Protein AF-A0A9P7Z6S6-F1 (afdb_monomer)

Structure (mmCIF, N/CA/C/O backbone):
data_AF-A0A9P7Z6S6-F1
#
_entry.id   AF-A0A9P7Z6S6-F1
#
loop_
_atom_site.group_PDB
_atom_site.id
_atom_site.type_symbol
_atom_site.label_atom_id
_atom_site.label_alt_id
_atom_site.label_comp_id
_atom_site.label_asym_id
_atom_site.label_entity_id
_atom_site.label_seq_id
_atom_site.pdbx_PDB_ins_code
_atom_site.Cartn_x
_atom_site.Cartn_y
_atom_site.Cartn_z
_atom_site.occupancy
_atom_site.B_iso_or_equiv
_atom_site.auth_seq_id
_atom_site.auth_comp_id
_atom_site.auth_asym_id
_atom_site.auth_atom_id
_atom_site.pdbx_PDB_model_num
ATOM 1 N N . MET A 1 1 ? -20.454 24.110 38.639 1.00 47.59 1 MET A N 1
ATOM 2 C CA . MET A 1 1 ? -20.763 22.755 39.144 1.00 47.59 1 MET A CA 1
ATOM 3 C C . MET A 1 1 ? -20.375 21.782 38.041 1.00 47.59 1 MET A C 1
ATOM 5 O O . MET A 1 1 ? -20.979 21.852 36.982 1.00 47.59 1 MET A O 1
ATOM 9 N N . ALA A 1 2 ? -19.330 20.977 38.222 1.00 63.81 2 ALA A N 1
ATOM 10 C CA . ALA A 1 2 ? -18.947 19.941 37.263 1.00 63.81 2 ALA A CA 1
ATOM 11 C C . ALA A 1 2 ? -19.005 18.603 38.002 1.00 63.81 2 ALA A C 1
ATOM 13 O O . ALA A 1 2 ? -18.212 18.366 38.910 1.00 63.81 2 ALA A O 1
ATOM 14 N N . GLY A 1 3 ? -20.017 17.793 37.686 1.00 73.44 3 GLY A N 1
ATOM 15 C CA . GLY A 1 3 ? -20.096 16.412 38.155 1.00 73.44 3 GLY A CA 1
ATOM 16 C C . GLY A 1 3 ? -19.078 15.536 37.417 1.00 73.44 3 GLY A C 1
ATOM 17 O O . GLY A 1 3 ? -18.598 15.936 36.352 1.00 73.44 3 GLY A O 1
ATOM 18 N N . PRO A 1 4 ? -18.723 14.360 37.960 1.00 76.44 4 PRO A N 1
ATOM 19 C CA . PRO A 1 4 ? -17.796 13.456 37.295 1.00 76.44 4 PRO A CA 1
ATOM 20 C C . PRO A 1 4 ? -18.360 13.040 35.932 1.00 76.44 4 PRO A C 1
ATOM 22 O O . PRO A 1 4 ? -19.527 12.665 35.816 1.00 76.44 4 PRO A O 1
ATOM 25 N N . LEU A 1 5 ? -17.525 13.122 34.896 1.00 74.44 5 LEU A N 1
ATOM 26 C CA . LEU A 1 5 ? -17.846 12.578 33.579 1.00 74.44 5 LEU A CA 1
ATOM 27 C C . LEU A 1 5 ? -18.078 11.065 33.701 1.00 74.44 5 LEU A C 1
ATOM 29 O O . LEU A 1 5 ? -17.329 10.371 34.391 1.00 74.44 5 LEU A O 1
ATOM 33 N N . SER A 1 6 ? -19.108 10.551 33.026 1.00 72.81 6 SER A N 1
ATOM 34 C CA . SER A 1 6 ? -19.339 9.108 32.920 1.00 72.81 6 SER A CA 1
ATOM 35 C C . SER A 1 6 ? -18.156 8.420 32.237 1.00 72.81 6 SER A C 1
ATOM 37 O O . SER A 1 6 ? -17.517 9.005 31.360 1.00 72.81 6 SER A O 1
ATOM 39 N N . SER A 1 7 ? -17.887 7.162 32.591 1.00 75.94 7 SER A N 1
ATOM 40 C CA . SER A 1 7 ? -16.860 6.368 31.917 1.00 75.94 7 SER A CA 1
ATOM 41 C C . SER A 1 7 ? -17.157 6.230 30.419 1.00 75.94 7 SER A C 1
ATOM 43 O O . SER A 1 7 ? -18.307 6.102 29.993 1.00 75.94 7 SER A O 1
ATOM 45 N N . VAL A 1 8 ? -16.103 6.271 29.601 1.00 77.06 8 VAL A N 1
ATOM 46 C CA . VAL A 1 8 ? -16.219 6.128 28.145 1.00 77.06 8 VAL A CA 1
ATOM 47 C C . VAL A 1 8 ? 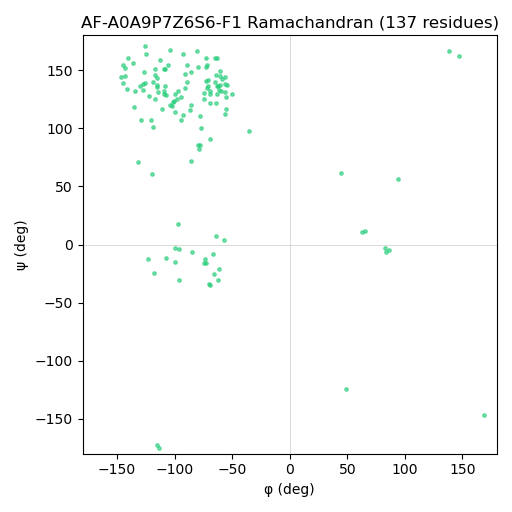-16.625 4.689 27.812 1.00 77.06 8 VAL A C 1
ATOM 49 O O . VAL A 1 8 ? -15.910 3.747 28.150 1.00 77.06 8 VAL A O 1
ATOM 52 N N . SER A 1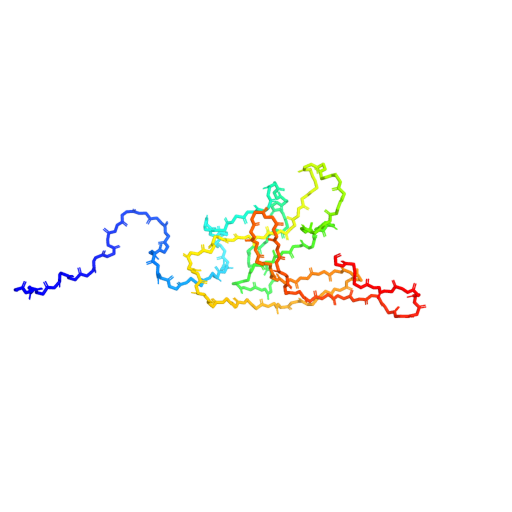 9 ? -17.757 4.514 27.126 1.00 80.12 9 SER A N 1
ATOM 53 C CA . SER A 1 9 ? -18.203 3.220 26.599 1.00 80.12 9 SER A CA 1
ATOM 54 C C . SER A 1 9 ? -17.832 3.092 25.124 1.00 80.12 9 SER A C 1
ATOM 56 O O . SER A 1 9 ? -18.221 3.922 24.306 1.00 80.12 9 SER A O 1
ATOM 58 N N . LYS A 1 10 ? -17.116 2.019 24.776 1.00 79.50 10 LYS A N 1
ATOM 59 C CA . LYS A 1 10 ? -16.822 1.613 23.390 1.00 79.50 10 LYS A CA 1
ATOM 60 C C . LYS A 1 10 ? -17.797 0.536 22.878 1.00 79.50 10 LYS A C 1
ATOM 62 O O . LYS A 1 10 ? -17.512 -0.157 21.910 1.00 79.50 10 LYS A O 1
ATOM 67 N N . ASN A 1 11 ? -18.951 0.355 23.525 1.00 82.31 11 ASN A N 1
ATOM 68 C CA . ASN A 1 11 ? -19.941 -0.646 23.118 1.00 82.31 11 ASN A CA 1
ATOM 69 C C . ASN A 1 11 ? -20.882 -0.090 22.034 1.00 82.31 11 ASN A C 1
ATOM 71 O O . ASN A 1 11 ? -22.041 0.228 22.299 1.00 82.31 11 ASN A O 1
ATOM 75 N N . VAL A 1 12 ? -20.353 0.074 20.821 1.00 81.69 12 VAL A N 1
ATOM 76 C CA . VAL A 1 12 ? -21.091 0.567 19.650 1.00 81.69 12 VAL A CA 1
ATOM 77 C C . VAL A 1 12 ? -21.080 -0.511 18.570 1.00 81.69 12 VAL A C 1
ATOM 79 O O . VAL A 1 12 ? -20.070 -1.177 18.361 1.00 81.69 12 VAL A O 1
ATOM 82 N N . LYS A 1 13 ? -22.209 -0.703 17.879 1.00 82.06 13 LYS A N 1
ATOM 83 C CA . LYS A 1 13 ? -22.294 -1.658 16.766 1.00 82.06 13 LYS A CA 1
ATOM 84 C C . LYS A 1 13 ? -21.468 -1.157 15.576 1.00 82.06 13 LYS A C 1
ATOM 86 O O . LYS A 1 13 ? -21.667 -0.030 15.134 1.00 82.06 13 LYS A O 1
ATOM 91 N N . GLY A 1 14 ? -20.609 -2.012 15.029 1.00 76.19 14 GLY A N 1
ATOM 92 C CA . GLY A 1 14 ? -19.793 -1.725 13.848 1.00 76.19 14 GLY A CA 1
ATOM 93 C C . GLY A 1 14 ? -18.442 -2.435 13.903 1.00 76.19 14 GLY A C 1
ATOM 94 O O . GLY A 1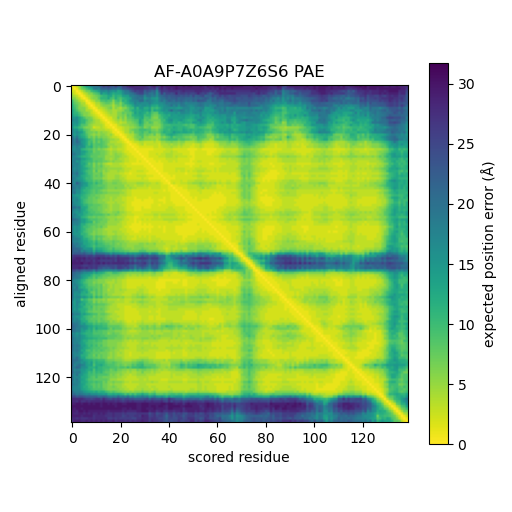 14 ? -18.011 -2.866 14.969 1.00 76.19 14 GLY A O 1
ATOM 95 N N . ASN A 1 15 ? -17.782 -2.546 12.750 1.00 71.50 15 ASN A N 1
ATOM 96 C CA . ASN A 1 15 ? -16.418 -3.059 12.644 1.00 71.50 15 ASN A CA 1
ATOM 97 C C . ASN A 1 15 ? -15.477 -1.900 12.300 1.00 71.50 15 ASN A C 1
ATOM 99 O O . ASN A 1 15 ? -15.759 -1.136 11.378 1.00 71.50 15 ASN A O 1
ATOM 103 N N . GLY A 1 16 ? -14.358 -1.788 13.012 1.00 71.94 16 GLY A N 1
ATOM 104 C CA . GLY A 1 16 ? -13.351 -0.751 12.786 1.00 71.94 16 GLY A CA 1
ATOM 105 C C . GLY A 1 16 ? -12.816 -0.170 14.091 1.00 71.94 16 GLY A C 1
ATOM 106 O O . GLY A 1 16 ? -13.375 -0.398 15.162 1.00 71.94 16 GLY A O 1
ATOM 107 N N . ALA A 1 17 ? -11.710 0.562 13.994 1.00 74.88 17 ALA A N 1
ATOM 108 C CA . ALA A 1 17 ? -11.151 1.292 15.125 1.00 74.88 17 ALA A CA 1
ATOM 109 C C . ALA A 1 17 ? -12.018 2.518 15.466 1.00 74.88 17 ALA A C 1
ATOM 111 O O . ALA A 1 17 ? -12.678 3.083 14.588 1.00 74.88 17 ALA A O 1
ATOM 112 N N . PHE A 1 18 ? -12.007 2.946 16.732 1.00 77.94 18 PHE A N 1
ATOM 113 C CA . PHE A 1 18 ? -12.639 4.210 17.109 1.00 77.94 18 PHE A CA 1
ATOM 114 C C . PHE A 1 18 ? -11.822 5.390 16.582 1.00 77.94 18 PHE A C 1
ATOM 116 O O . PHE A 1 18 ? -10.609 5.292 16.399 1.00 77.94 18 PHE A O 1
ATOM 123 N N . ALA A 1 19 ? -12.482 6.529 16.371 1.00 75.12 19 ALA A N 1
ATOM 124 C CA . ALA A 1 19 ? -11.777 7.771 16.080 1.00 75.12 19 ALA A CA 1
ATOM 125 C C . ALA A 1 19 ? -10.756 8.064 17.197 1.00 75.12 19 ALA A C 1
ATOM 127 O O . ALA A 1 19 ? -11.111 8.059 18.376 1.00 75.12 19 ALA A O 1
ATOM 128 N N . GLY A 1 20 ? -9.497 8.291 16.815 1.00 72.94 20 GLY A N 1
ATOM 129 C CA . GLY A 1 20 ? -8.384 8.537 17.735 1.00 72.94 20 GLY A CA 1
ATOM 130 C C . GLY A 1 20 ? -7.671 7.287 18.268 1.00 72.94 20 GLY A C 1
ATOM 131 O O . GLY A 1 20 ? -6.663 7.432 18.958 1.00 72.94 20 GLY A O 1
ATOM 132 N N . ASP A 1 21 ? -8.136 6.071 17.956 1.00 78.19 21 ASP A N 1
ATOM 133 C CA . ASP A 1 21 ? -7.370 4.861 18.270 1.00 78.19 21 ASP A CA 1
ATOM 134 C C . ASP A 1 21 ? -6.137 4.759 17.355 1.00 78.19 21 ASP A C 1
ATOM 136 O O . ASP A 1 21 ? -6.193 5.068 16.163 1.00 78.19 21 ASP A O 1
ATOM 140 N N . SER A 1 22 ? -5.014 4.299 17.918 1.00 76.44 22 SER A N 1
ATOM 141 C CA . SER A 1 22 ? -3.805 4.022 17.137 1.00 76.44 22 SER A CA 1
ATOM 142 C C . SER A 1 22 ? -4.088 2.940 16.101 1.00 76.44 22 SER A C 1
ATOM 144 O O . SER A 1 22 ? -4.657 1.893 16.420 1.00 76.44 22 SER A O 1
ATOM 146 N N . ASP A 1 23 ? -3.660 3.178 14.867 1.00 79.06 23 ASP A N 1
ATOM 147 C CA . ASP A 1 23 ? -3.849 2.236 13.779 1.00 79.06 23 ASP A CA 1
ATOM 148 C C . ASP A 1 23 ? -2.548 1.477 13.494 1.00 79.06 23 ASP A C 1
ATOM 150 O O . ASP A 1 23 ? -1.519 2.058 13.147 1.00 79.06 23 ASP A O 1
ATOM 154 N N . SER A 1 24 ? -2.609 0.155 13.650 1.00 85.88 24 SER A N 1
ATOM 155 C CA . SER A 1 24 ? -1.540 -0.766 13.283 1.00 85.88 24 SER A CA 1
ATOM 156 C C . SER A 1 24 ? -2.128 -1.877 12.424 1.00 85.88 24 SER A C 1
ATOM 158 O O . SER A 1 24 ? -2.835 -2.761 12.912 1.00 85.88 24 SER A O 1
ATOM 160 N N . ALA A 1 25 ? -1.830 -1.834 11.128 1.00 89.12 25 ALA A N 1
ATOM 161 C CA . ALA A 1 25 ? -2.239 -2.871 10.197 1.00 89.12 25 ALA A CA 1
ATOM 162 C C . ALA A 1 25 ? -1.214 -4.009 10.191 1.00 89.12 25 ALA A C 1
ATOM 164 O O . ALA A 1 25 ? -0.047 -3.820 9.846 1.00 89.12 25 ALA A O 1
ATOM 165 N N . LYS A 1 26 ? -1.675 -5.210 10.539 1.00 91.69 26 LYS A N 1
ATOM 166 C CA . LYS A 1 26 ? -0.954 -6.467 10.316 1.00 91.69 26 LYS A CA 1
ATOM 167 C C . LYS A 1 26 ? -1.767 -7.331 9.364 1.00 91.69 26 LYS A C 1
ATOM 169 O O . LYS A 1 26 ? -2.993 -7.258 9.360 1.00 91.69 26 LYS A O 1
ATOM 174 N N . PHE A 1 27 ? -1.083 -8.170 8.594 1.00 95.50 27 PHE A N 1
ATOM 175 C CA . PHE A 1 27 ? -1.709 -8.981 7.548 1.00 95.50 27 PHE A CA 1
ATOM 176 C C . PHE A 1 27 ? -1.514 -10.479 7.811 1.00 95.50 27 PHE A C 1
ATOM 178 O O . PHE A 1 27 ? -0.817 -11.123 7.026 1.00 95.50 27 PHE A O 1
ATOM 185 N N . PRO A 1 28 ? -2.001 -11.035 8.941 1.00 96.50 28 PRO A N 1
ATOM 186 C CA . PRO A 1 28 ? -1.751 -12.425 9.319 1.00 96.50 28 PRO A CA 1
ATOM 187 C C . PRO A 1 28 ? -2.386 -13.424 8.343 1.00 96.50 28 PRO A C 1
ATOM 189 O O . PRO A 1 28 ? -3.311 -13.107 7.599 1.00 96.50 28 PRO A O 1
ATOM 192 N N . THR A 1 29 ? -1.894 -14.661 8.355 1.00 96.81 29 THR A N 1
ATOM 193 C CA . THR A 1 29 ? -2.419 -15.726 7.496 1.00 96.81 29 THR A CA 1
ATOM 194 C C . THR A 1 29 ? -3.917 -15.922 7.725 1.00 96.81 29 THR A C 1
ATOM 196 O O . THR A 1 29 ? -4.366 -16.034 8.863 1.00 96.81 29 THR A O 1
ATOM 199 N N . GLY A 1 30 ? -4.686 -15.977 6.636 1.00 94.69 30 GLY A N 1
ATOM 200 C CA . GLY A 1 30 ? -6.141 -16.132 6.682 1.00 94.69 30 GLY A CA 1
ATOM 201 C C . GLY A 1 30 ? -6.917 -14.832 6.918 1.00 94.69 30 GLY A C 1
ATOM 202 O O . GLY A 1 30 ? -8.144 -14.866 6.883 1.00 94.69 30 GLY A O 1
ATOM 203 N N . SER A 1 31 ? -6.246 -13.691 7.120 1.00 94.88 31 SER A N 1
ATOM 204 C CA . SER A 1 31 ? -6.923 -12.394 7.130 1.00 94.88 31 SER A CA 1
ATOM 205 C C . SER A 1 31 ? -7.173 -11.874 5.717 1.00 94.88 31 SER A C 1
ATOM 207 O O . SER A 1 31 ? -6.585 -12.324 4.733 1.00 94.88 31 SER A O 1
ATOM 209 N N . THR A 1 32 ? -8.022 -10.859 5.626 1.00 94.25 32 THR A N 1
ATOM 210 C CA . THR A 1 32 ? -8.182 -10.039 4.425 1.00 94.25 32 THR A CA 1
ATOM 211 C C . THR A 1 32 ? -7.497 -8.691 4.620 1.00 94.25 32 THR A C 1
ATOM 213 O O . THR A 1 32 ? -7.121 -8.322 5.736 1.00 94.25 32 THR A O 1
ATOM 216 N N . ILE A 1 33 ? -7.336 -7.938 3.533 1.00 94.62 33 ILE A N 1
ATOM 217 C CA . ILE A 1 33 ? -6.975 -6.521 3.623 1.00 94.62 33 ILE A CA 1
ATOM 218 C C . ILE A 1 33 ? -8.122 -5.794 4.353 1.00 94.62 33 ILE A C 1
ATOM 220 O O . ILE A 1 33 ? -9.283 -6.000 3.979 1.00 94.62 33 ILE A O 1
ATOM 224 N N . PRO A 1 34 ? -7.846 -4.993 5.400 1.00 91.38 34 PRO A N 1
ATOM 225 C CA . PRO A 1 34 ? -8.893 -4.274 6.119 1.00 91.38 34 PRO A CA 1
ATOM 226 C C . PRO A 1 34 ? -9.648 -3.304 5.207 1.00 91.38 34 PRO A C 1
ATOM 228 O O . PRO A 1 34 ? -9.048 -2.645 4.362 1.00 91.38 34 PRO A O 1
ATOM 231 N N . SER A 1 35 ? -10.953 -3.142 5.432 1.00 89.81 35 SER A N 1
ATOM 232 C CA . SER A 1 35 ? -11.807 -2.235 4.648 1.00 89.81 35 SER A CA 1
ATOM 233 C C . SER A 1 35 ? -11.473 -0.748 4.820 1.00 89.81 35 SER A C 1
ATOM 235 O O . SER A 1 35 ? -12.036 0.091 4.124 1.00 89.81 35 SER A O 1
ATOM 237 N N . SER A 1 36 ? -10.592 -0.403 5.764 1.00 88.44 36 SER A N 1
ATOM 238 C CA . SER A 1 36 ? -10.034 0.945 5.911 1.00 88.44 36 SER A CA 1
ATOM 239 C C . SER A 1 36 ? -9.017 1.295 4.819 1.00 88.44 36 SER A C 1
ATOM 241 O O . SER A 1 36 ? -8.699 2.475 4.646 1.00 88.44 36 SER A O 1
ATOM 243 N N . PHE A 1 37 ? -8.519 0.297 4.084 1.00 93.56 37 PHE A N 1
ATOM 244 C CA . PHE A 1 37 ? -7.680 0.495 2.912 1.00 93.56 37 PHE A CA 1
ATOM 245 C C . PHE A 1 37 ? -8.521 0.577 1.636 1.00 93.56 37 PHE A C 1
ATOM 247 O O . PHE A 1 37 ? -9.543 -0.091 1.489 1.00 93.56 37 PHE A O 1
ATOM 254 N N . GLY A 1 38 ? -8.050 1.388 0.697 1.00 93.00 38 GLY A N 1
ATOM 255 C CA . GLY A 1 38 ? -8.575 1.519 -0.653 1.00 93.00 38 GLY A CA 1
ATOM 256 C C . GLY A 1 38 ? -7.483 1.312 -1.696 1.00 93.00 38 GLY A C 1
ATOM 257 O O . GLY A 1 38 ? -6.292 1.258 -1.383 1.00 93.00 38 GLY A O 1
ATOM 258 N N . TYR A 1 39 ? -7.913 1.226 -2.948 1.00 93.12 39 TYR A N 1
ATOM 259 C CA . TYR A 1 39 ? -7.045 1.078 -4.109 1.00 93.12 39 TYR A CA 1
ATOM 260 C C . TYR A 1 39 ? -7.090 2.3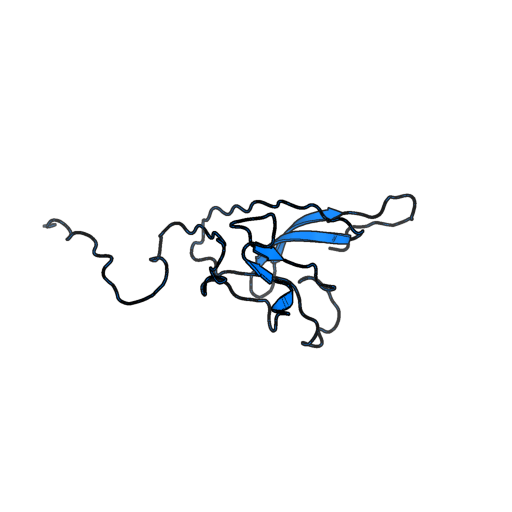30 -4.978 1.00 93.12 39 TYR A C 1
ATOM 262 O O . TYR A 1 39 ? -8.048 3.107 -4.922 1.00 93.12 39 TYR A O 1
ATOM 270 N N . TRP A 1 40 ? -6.064 2.516 -5.803 1.00 87.88 40 TRP A N 1
ATOM 271 C CA . TRP A 1 40 ? -6.082 3.556 -6.820 1.00 87.88 40 TRP A CA 1
ATOM 272 C C . TRP A 1 40 ? -6.937 3.122 -8.012 1.00 87.88 40 TRP A C 1
ATOM 274 O O . TRP A 1 40 ? -6.561 2.215 -8.751 1.00 87.88 40 TRP A O 1
ATOM 284 N N . ARG A 1 41 ? -8.093 3.773 -8.195 1.00 86.56 41 ARG A N 1
ATOM 285 C CA . ARG A 1 41 ? -9.081 3.439 -9.239 1.00 86.56 41 ARG A CA 1
ATOM 286 C C . ARG A 1 41 ? -9.398 1.932 -9.263 1.00 86.56 41 ARG A C 1
ATOM 288 O O . ARG A 1 41 ? -9.824 1.394 -8.243 1.00 86.56 41 ARG A O 1
ATOM 295 N N . PHE A 1 42 ? -9.233 1.278 -10.414 1.00 88.75 42 PHE A N 1
ATOM 296 C CA . PHE A 1 42 ? -9.477 -0.146 -10.613 1.00 88.75 42 PHE A CA 1
ATOM 297 C C . PHE A 1 42 ? -8.164 -0.927 -10.434 1.00 88.75 42 PHE A C 1
ATOM 299 O O . PHE A 1 42 ? -7.282 -0.834 -11.289 1.00 88.75 42 PHE A O 1
ATOM 306 N N . PRO A 1 43 ? -7.999 -1.677 -9.329 1.00 91.50 43 PRO A N 1
ATOM 307 C CA . PRO A 1 43 ? -6.775 -2.429 -9.081 1.00 91.50 43 PRO A CA 1
ATOM 308 C C . PRO A 1 43 ? -6.731 -3.740 -9.867 1.00 91.50 43 PRO A C 1
ATOM 310 O O . PRO A 1 43 ? -7.750 -4.405 -10.051 1.00 91.50 43 PRO A O 1
ATOM 313 N N . ASP A 1 44 ? -5.518 -4.206 -10.163 1.00 94.31 44 ASP A N 1
ATOM 314 C CA . ASP A 1 44 ? -5.274 -5.640 -10.307 1.00 94.31 44 ASP A CA 1
ATOM 315 C C . ASP A 1 44 ? -5.209 -6.268 -8.907 1.00 94.31 44 ASP A C 1
ATOM 317 O O . ASP A 1 44 ? -4.193 -6.204 -8.212 1.00 94.31 44 ASP A O 1
ATOM 321 N N . THR A 1 45 ? -6.296 -6.904 -8.469 1.00 94.19 45 THR A N 1
ATOM 322 C CA . THR A 1 45 ? -6.349 -7.545 -7.145 1.00 94.19 45 THR A CA 1
ATOM 323 C C . THR A 1 45 ? -5.323 -8.671 -6.983 1.00 94.19 45 THR A C 1
ATOM 325 O O . THR A 1 45 ? -4.956 -9.002 -5.857 1.00 94.19 45 THR A O 1
ATOM 328 N N . SER A 1 46 ? -4.817 -9.249 -8.080 1.00 96.19 46 SER A N 1
ATOM 329 C CA . SER A 1 46 ? -3.792 -10.299 -8.048 1.00 96.19 46 SER A CA 1
ATOM 330 C C . SER A 1 46 ? -2.391 -9.773 -7.692 1.00 96.19 46 SER A C 1
ATOM 332 O O . SER A 1 46 ? -1.479 -10.565 -7.395 1.00 96.19 46 SER A O 1
ATOM 334 N N . ALA A 1 47 ? -2.207 -8.447 -7.701 1.00 96.88 47 ALA A N 1
ATOM 335 C CA . ALA A 1 47 ? -0.985 -7.776 -7.274 1.00 96.88 47 ALA A CA 1
ATOM 336 C C . ALA A 1 47 ? -0.816 -7.762 -5.748 1.00 96.88 47 ALA A C 1
ATOM 338 O O . ALA A 1 47 ? 0.298 -7.556 -5.267 1.00 96.88 47 ALA A O 1
ATOM 339 N N . TYR A 1 48 ? -1.879 -8.040 -4.986 1.00 97.38 48 TYR A N 1
ATOM 340 C CA . TYR A 1 48 ? -1.876 -7.998 -3.528 1.00 97.38 48 TYR A CA 1
ATOM 341 C C . TYR A 1 48 ? -1.966 -9.410 -2.952 1.00 97.38 48 TYR A C 1
ATOM 343 O O . TYR A 1 48 ? -2.809 -10.218 -3.333 1.00 97.38 48 TYR A O 1
ATOM 351 N N . THR A 1 49 ? -1.076 -9.747 -2.023 1.00 98.00 49 THR A N 1
ATOM 352 C CA . THR A 1 49 ? -1.112 -11.042 -1.333 1.00 98.00 49 THR A CA 1
ATOM 353 C C . THR A 1 49 ? -0.887 -10.843 0.156 1.00 98.00 49 THR A C 1
ATOM 355 O O . THR A 1 49 ? 0.178 -10.383 0.565 1.00 98.00 49 THR A O 1
ATOM 358 N N . VAL A 1 50 ? -1.881 -11.217 0.959 1.00 98.00 50 VAL A N 1
ATOM 359 C CA . VAL A 1 50 ? -1.771 -11.290 2.420 1.00 98.00 50 VAL A CA 1
ATOM 360 C C . VAL A 1 50 ? -0.952 -12.520 2.797 1.00 98.00 50 VAL A C 1
ATOM 362 O O . VAL A 1 50 ? -1.235 -13.611 2.310 1.00 98.00 50 VAL A O 1
ATOM 365 N N . SER A 1 51 ? 0.048 -12.341 3.664 1.00 97.56 51 SER A N 1
ATOM 366 C CA . SER A 1 51 ? 0.917 -13.401 4.190 1.00 97.56 51 SER A CA 1
ATOM 367 C C . SER A 1 51 ? 1.404 -14.382 3.113 1.00 97.56 51 SER A C 1
ATOM 369 O O . SER A 1 51 ? 1.090 -15.575 3.178 1.00 97.56 51 SER A O 1
ATOM 371 N N . PRO A 1 52 ? 2.150 -13.921 2.088 1.00 96.56 52 PRO A N 1
ATOM 372 C CA . PRO A 1 52 ? 2.686 -14.841 1.097 1.00 96.56 52 PRO A CA 1
ATOM 373 C C . PRO A 1 52 ? 3.668 -15.829 1.760 1.00 96.56 52 PRO A C 1
ATOM 375 O O . PRO A 1 52 ? 4.217 -15.538 2.830 1.00 96.56 52 PRO A O 1
ATOM 378 N N . PRO A 1 53 ? 3.947 -16.980 1.122 1.00 95.50 53 PRO A N 1
ATOM 379 C CA . PRO A 1 53 ? 4.877 -17.972 1.657 1.00 95.50 53 PRO A CA 1
ATOM 380 C C . PRO A 1 53 ? 6.216 -17.350 2.075 1.00 95.50 53 PRO A C 1
ATOM 382 O O . PRO A 1 53 ? 6.823 -16.602 1.309 1.00 95.50 53 PRO A O 1
ATOM 385 N N . GLY A 1 54 ? 6.658 -17.646 3.300 1.00 95.00 54 GLY A N 1
ATOM 386 C CA . GLY A 1 54 ? 7.900 -17.115 3.873 1.00 95.00 54 GLY A CA 1
ATOM 387 C C . GLY A 1 54 ? 7.803 -15.720 4.506 1.00 95.00 54 GLY A C 1
ATOM 388 O O . GLY A 1 54 ? 8.761 -15.302 5.148 1.00 95.00 54 GLY A O 1
ATOM 389 N N . HIS A 1 55 ? 6.669 -15.017 4.393 1.00 95.44 55 HIS A N 1
ATOM 390 C CA . HIS A 1 55 ? 6.472 -13.686 4.984 1.00 95.44 55 HIS A CA 1
ATOM 391 C C . HIS A 1 55 ? 5.140 -13.599 5.754 1.00 95.44 55 HIS A C 1
ATOM 393 O O . HIS A 1 55 ? 4.195 -12.948 5.296 1.00 95.44 55 HIS A O 1
ATOM 399 N N . PRO A 1 56 ? 5.025 -14.261 6.921 1.00 95.75 56 PRO A N 1
ATOM 400 C CA . PRO A 1 56 ? 3.816 -14.189 7.733 1.00 95.75 56 PRO A CA 1
ATOM 401 C C . PRO A 1 56 ? 3.576 -12.760 8.234 1.00 95.75 56 PRO A C 1
ATOM 403 O O . PRO A 1 56 ? 4.509 -12.033 8.563 1.00 95.75 56 PRO A O 1
ATOM 406 N N . SER A 1 57 ? 2.306 -12.374 8.346 1.00 96.00 57 SER A N 1
ATOM 407 C CA . SER A 1 57 ? 1.868 -11.046 8.805 1.00 96.00 57 SER A CA 1
ATOM 408 C C . SER A 1 57 ? 2.241 -9.861 7.901 1.00 96.00 57 SER A C 1
ATOM 410 O O . SER A 1 57 ? 2.046 -8.717 8.312 1.00 96.00 57 SER A O 1
ATOM 412 N N . ALA A 1 58 ? 2.712 -10.109 6.675 1.00 96.56 58 ALA A N 1
ATOM 413 C CA . ALA A 1 58 ? 3.087 -9.079 5.706 1.00 96.56 58 ALA A CA 1
ATOM 414 C C . ALA A 1 58 ? 2.096 -8.988 4.535 1.00 96.56 58 ALA A C 1
ATOM 416 O O . ALA A 1 58 ? 1.490 -9.982 4.134 1.00 96.56 58 ALA A O 1
ATOM 417 N N . LEU A 1 59 ? 1.971 -7.798 3.948 1.00 97.31 59 LEU A N 1
ATOM 418 C CA . LEU A 1 59 ? 1.285 -7.598 2.675 1.00 97.31 59 LEU A CA 1
ATOM 419 C C . LEU A 1 59 ? 2.329 -7.479 1.565 1.00 97.31 59 LEU A C 1
ATOM 421 O O . LEU A 1 59 ? 3.205 -6.620 1.623 1.00 97.31 59 LEU A O 1
ATOM 425 N N . ARG A 1 60 ? 2.232 -8.331 0.544 1.00 96.81 60 ARG A N 1
ATOM 426 C CA . ARG A 1 60 ? 3.061 -8.222 -0.661 1.00 96.81 60 ARG A CA 1
ATOM 427 C C . ARG A 1 60 ? 2.304 -7.501 -1.760 1.00 96.81 60 ARG A C 1
ATOM 429 O O . ARG A 1 60 ? 1.182 -7.889 -2.075 1.00 96.81 60 ARG A O 1
ATOM 436 N N . LEU A 1 61 ? 2.981 -6.532 -2.365 1.00 96.12 61 LEU A N 1
ATOM 437 C CA . LEU A 1 61 ? 2.578 -5.817 -3.571 1.00 96.12 61 LEU A CA 1
ATOM 438 C C . LEU A 1 61 ? 3.479 -6.277 -4.726 1.00 96.12 61 LEU A C 1
ATOM 440 O O . LEU A 1 61 ? 4.689 -6.424 -4.538 1.00 96.12 61 LEU A O 1
ATOM 444 N N . LYS A 1 62 ? 2.904 -6.539 -5.902 1.00 95.38 62 LYS A N 1
ATOM 445 C CA . LYS A 1 62 ? 3.661 -6.745 -7.146 1.00 95.38 62 LYS A CA 1
ATOM 446 C C . LYS A 1 62 ? 3.823 -5.405 -7.874 1.00 95.38 62 LYS A C 1
ATOM 448 O O . LYS A 1 62 ? 2.819 -4.708 -8.000 1.00 95.38 62 LYS A O 1
ATOM 453 N N . PRO A 1 63 ? 5.016 -5.056 -8.381 1.00 93.06 63 PRO A N 1
ATOM 454 C CA . PRO A 1 63 ? 5.200 -3.826 -9.150 1.00 93.06 63 PRO A CA 1
ATOM 455 C C . PRO A 1 63 ? 4.223 -3.740 -10.331 1.00 93.06 63 PRO A C 1
ATOM 457 O O . PRO A 1 63 ? 3.998 -4.741 -11.015 1.00 93.06 63 PRO A O 1
ATOM 460 N N . SER A 1 64 ? 3.645 -2.560 -10.552 1.00 91.31 64 SER A N 1
ATOM 461 C CA . SER A 1 64 ? 2.913 -2.219 -11.776 1.00 91.31 64 SER A CA 1
ATOM 462 C C . SER A 1 64 ? 3.844 -1.552 -12.784 1.00 91.31 64 SER A C 1
ATOM 464 O O . SER A 1 64 ? 4.926 -1.093 -12.432 1.00 91.31 64 SER A O 1
ATOM 466 N N . PHE A 1 65 ? 3.413 -1.486 -14.044 1.00 87.88 65 PHE A N 1
ATOM 467 C CA . PHE A 1 65 ? 4.147 -0.761 -15.084 1.00 87.88 65 PHE A CA 1
ATOM 468 C C . PHE A 1 65 ? 4.116 0.763 -14.868 1.00 87.88 65 PHE A C 1
ATOM 470 O O . PHE A 1 65 ? 5.097 1.436 -15.150 1.00 87.88 65 PHE A O 1
ATOM 477 N N . MET A 1 66 ? 3.003 1.283 -14.340 1.00 85.56 66 MET A N 1
ATOM 478 C CA . MET A 1 66 ? 2.761 2.716 -14.132 1.00 85.56 66 MET A CA 1
ATOM 479 C C . MET A 1 66 ? 2.866 3.101 -12.652 1.00 85.56 66 MET A C 1
ATOM 481 O O . MET A 1 66 ? 2.575 2.274 -11.775 1.00 85.56 66 MET A O 1
ATOM 485 N N . ASN A 1 67 ? 3.186 4.373 -12.392 1.00 84.56 67 ASN A N 1
ATOM 486 C CA . ASN A 1 67 ? 3.103 5.022 -11.079 1.00 84.56 67 ASN A CA 1
ATOM 487 C C . ASN A 1 67 ? 2.054 6.162 -11.078 1.00 84.56 67 ASN A C 1
ATOM 489 O O . ASN A 1 67 ? 1.273 6.301 -12.020 1.00 84.56 67 ASN A O 1
ATOM 493 N N . ILE A 1 68 ? 1.984 6.938 -9.991 1.00 82.81 68 ILE A N 1
ATOM 494 C CA . ILE A 1 68 ? 1.001 8.025 -9.813 1.00 82.81 68 ILE A CA 1
ATOM 495 C C . ILE A 1 68 ? 1.415 9.372 -10.425 1.00 82.81 68 ILE A C 1
ATOM 497 O O . ILE A 1 68 ? 0.592 10.287 -10.437 1.00 82.81 68 ILE A O 1
ATOM 501 N N . THR A 1 69 ? 2.640 9.481 -10.938 1.00 79.25 69 THR A N 1
ATOM 502 C CA . THR A 1 69 ? 3.190 10.706 -11.542 1.00 79.25 69 THR A CA 1
ATOM 503 C C . THR A 1 69 ? 3.124 10.690 -13.066 1.00 79.25 69 THR A C 1
ATOM 505 O O . THR A 1 69 ? 3.299 11.723 -13.710 1.00 79.25 69 THR A O 1
ATOM 508 N N . ASP A 1 70 ? 2.899 9.517 -13.656 1.00 68.38 70 ASP A N 1
ATOM 509 C CA . ASP A 1 70 ? 3.040 9.335 -15.092 1.00 68.38 70 ASP A CA 1
ATOM 510 C C . ASP A 1 70 ? 2.060 10.213 -15.898 1.00 68.38 70 ASP A C 1
ATOM 512 O O . ASP A 1 70 ? 0.883 10.369 -15.561 1.00 68.38 70 ASP A O 1
ATOM 516 N N . THR A 1 71 ? 2.587 10.819 -16.963 1.00 57.47 71 THR A N 1
ATOM 517 C CA . THR A 1 71 ? 2.002 11.967 -17.687 1.00 57.47 71 THR A CA 1
ATOM 518 C C . THR A 1 71 ? 1.185 11.575 -18.913 1.00 57.47 71 THR A C 1
ATOM 520 O O . THR A 1 71 ? 0.608 12.433 -19.582 1.00 57.47 71 THR A O 1
ATOM 523 N N . LEU A 1 72 ? 1.143 10.285 -19.238 1.00 52.00 72 LEU A N 1
ATOM 524 C CA . LEU A 1 72 ? 0.394 9.788 -20.381 1.00 52.00 72 LEU A CA 1
ATOM 525 C C . LEU A 1 72 ? -1.099 9.921 -20.102 1.00 52.00 72 LEU A C 1
ATOM 527 O O . LEU A 1 72 ? -1.541 9.516 -19.029 1.00 52.00 72 LEU A O 1
ATOM 531 N N . ASP A 1 73 ? -1.846 10.472 -21.069 1.00 52.41 73 ASP A N 1
ATOM 532 C CA . ASP A 1 73 ? -3.311 10.456 -21.135 1.00 52.41 73 ASP A CA 1
ATOM 533 C C . ASP A 1 73 ? -3.814 9.126 -20.578 1.00 52.41 73 ASP A C 1
ATOM 535 O O . ASP A 1 73 ? -3.749 8.098 -21.255 1.00 52.41 73 ASP A O 1
ATOM 539 N N . ILE A 1 74 ? -4.213 9.129 -19.301 1.00 54.19 74 ILE A N 1
ATOM 540 C CA . ILE A 1 74 ? -4.495 7.904 -18.562 1.00 54.19 74 ILE A CA 1
ATOM 541 C C . ILE A 1 74 ? -5.764 7.333 -19.181 1.00 54.19 74 ILE A C 1
ATOM 543 O O . ILE A 1 74 ? -6.875 7.646 -18.753 1.00 54.19 74 ILE A O 1
ATOM 547 N N . THR A 1 75 ? -5.615 6.476 -20.189 1.00 54.22 75 THR A N 1
ATOM 548 C CA . THR A 1 75 ? -6.626 5.474 -20.487 1.00 54.22 75 THR A CA 1
ATOM 549 C C . THR A 1 75 ? -6.794 4.723 -19.178 1.00 54.22 75 THR A C 1
ATOM 551 O O . THR A 1 75 ? -5.824 4.162 -18.665 1.00 54.22 75 THR A O 1
ATOM 554 N N . SER A 1 76 ? -7.982 4.798 -18.586 1.00 61.44 76 SER A N 1
ATOM 555 C CA . SER A 1 76 ? -8.318 4.388 -17.214 1.00 61.44 76 SER A CA 1
ATOM 556 C C . SER A 1 76 ? -8.018 2.930 -16.848 1.00 61.44 76 SER A C 1
ATOM 558 O O . SER A 1 76 ? -8.348 2.499 -15.743 1.00 61.44 76 SER A O 1
ATOM 560 N N . ASP A 1 77 ? -7.414 2.181 -17.763 1.00 72.69 77 ASP A N 1
ATOM 561 C CA . ASP A 1 77 ? -7.465 0.732 -17.839 1.00 72.69 77 ASP A CA 1
ATOM 562 C C . ASP A 1 77 ? -6.137 0.079 -17.436 1.00 72.69 77 ASP A C 1
ATOM 564 O O . ASP A 1 77 ? -6.097 -1.132 -17.227 1.00 72.69 77 ASP A O 1
ATOM 568 N N . ILE A 1 78 ? -5.049 0.852 -17.296 1.00 84.00 78 ILE A N 1
ATOM 569 C CA . ILE A 1 78 ? -3.773 0.321 -16.797 1.00 84.00 78 ILE A CA 1
ATOM 570 C C . ILE A 1 78 ? -3.768 0.385 -15.260 1.00 84.00 78 ILE A C 1
ATOM 572 O O . ILE A 1 78 ? -3.805 1.483 -14.695 1.00 84.00 78 ILE A O 1
ATOM 576 N N . PRO A 1 79 ? -3.712 -0.763 -14.558 1.00 88.06 79 PRO A N 1
ATOM 577 C CA . PRO A 1 79 ? -3.745 -0.789 -13.103 1.00 88.06 79 PRO A CA 1
ATOM 578 C C . PRO A 1 79 ? -2.428 -0.284 -12.505 1.00 88.06 79 PRO A C 1
ATOM 580 O O . PRO A 1 79 ? -1.335 -0.617 -12.970 1.00 88.06 79 PRO A O 1
ATOM 583 N N . ILE A 1 80 ? -2.545 0.472 -11.414 1.00 90.62 80 ILE A N 1
ATOM 584 C CA . ILE A 1 80 ? -1.421 0.907 -10.580 1.00 90.62 80 ILE A CA 1
ATOM 585 C C . ILE A 1 80 ? -1.468 0.115 -9.276 1.00 90.62 80 ILE A C 1
ATOM 587 O O . ILE A 1 80 ? -2.501 0.082 -8.600 1.00 90.62 80 ILE A O 1
ATOM 591 N N . THR A 1 81 ? -0.348 -0.496 -8.889 1.00 95.06 81 THR A N 1
ATOM 592 C CA . THR A 1 81 ? -0.246 -1.182 -7.599 1.00 95.06 81 THR A CA 1
ATOM 593 C C . THR A 1 81 ? -0.007 -0.161 -6.496 1.00 95.06 81 THR A C 1
ATOM 595 O O . THR A 1 81 ? 1.119 0.098 -6.082 1.00 95.06 81 THR A O 1
ATOM 598 N N . LEU A 1 82 ? -1.096 0.400 -5.981 1.00 93.62 82 LEU A N 1
ATOM 599 C CA . LEU A 1 82 ? -1.084 1.318 -4.851 1.00 93.62 82 LEU A CA 1
ATOM 600 C C . LEU A 1 82 ? -2.190 0.931 -3.864 1.00 93.62 82 LEU A C 1
ATOM 602 O O . LEU A 1 82 ? -3.327 0.672 -4.260 1.00 93.62 82 LEU A O 1
ATOM 606 N N . ILE A 1 83 ? -1.848 0.860 -2.577 1.00 95.25 83 ILE A N 1
ATOM 607 C CA . ILE A 1 83 ? -2.811 0.681 -1.489 1.00 95.25 83 ILE A CA 1
ATOM 608 C C . ILE A 1 83 ? -2.759 1.911 -0.587 1.00 95.25 83 ILE A C 1
ATOM 610 O O . ILE A 1 83 ? -1.695 2.308 -0.118 1.00 95.25 83 ILE A O 1
ATOM 614 N N . ILE A 1 84 ? -3.911 2.535 -0.375 1.00 93.19 84 ILE A N 1
ATOM 615 C CA . ILE A 1 84 ? -4.035 3.805 0.343 1.00 93.19 84 ILE A CA 1
ATOM 616 C C . ILE A 1 84 ? -5.004 3.681 1.502 1.00 93.19 84 ILE A C 1
ATOM 618 O O . ILE A 1 84 ? -5.814 2.765 1.578 1.00 93.19 84 ILE A O 1
ATOM 622 N N . ARG A 1 85 ? -4.948 4.652 2.400 1.00 91.31 85 ARG A N 1
ATOM 623 C CA . ARG A 1 85 ? -5.880 4.820 3.512 1.00 91.31 85 ARG A CA 1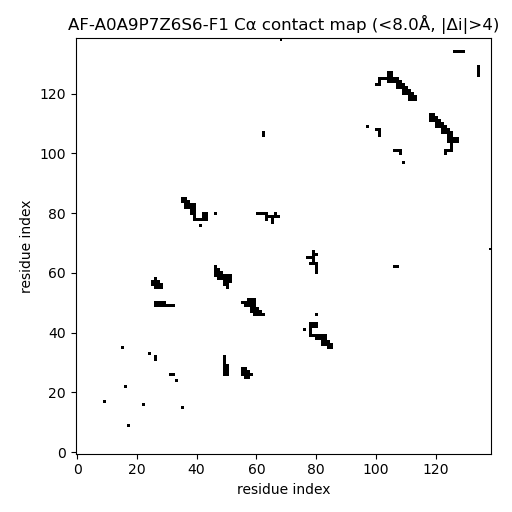
ATOM 624 C C . ARG A 1 85 ? -6.092 6.310 3.741 1.00 91.31 85 ARG A C 1
ATOM 626 O O . ARG A 1 85 ? -5.222 7.114 3.414 1.00 91.31 85 ARG A O 1
ATOM 633 N N . ARG A 1 86 ? -7.234 6.688 4.314 1.00 88.50 86 ARG A N 1
ATOM 634 C CA . ARG A 1 86 ? -7.507 8.094 4.646 1.00 88.50 86 ARG A CA 1
ATOM 635 C C . ARG A 1 86 ? -6.640 8.547 5.822 1.00 88.50 86 ARG A C 1
ATOM 637 O O . ARG A 1 86 ? -6.530 7.836 6.822 1.00 88.50 86 ARG A O 1
ATOM 644 N N . GLN A 1 87 ? -6.081 9.748 5.710 1.00 88.12 87 GLN A N 1
ATOM 645 C CA . GLN A 1 87 ? -5.496 10.471 6.835 1.00 88.12 87 GLN A CA 1
ATOM 646 C C . GLN A 1 87 ? -6.634 11.029 7.704 1.00 88.12 87 GLN A C 1
ATOM 648 O O . GLN A 1 87 ? -7.529 11.700 7.186 1.00 88.12 87 GLN A O 1
ATOM 653 N N . ALA A 1 88 ? -6.628 10.707 9.000 1.00 85.56 88 ALA A N 1
ATOM 654 C CA . ALA A 1 88 ? -7.662 11.139 9.946 1.00 85.56 88 ALA A CA 1
ATOM 655 C C . ALA A 1 88 ? -7.259 12.398 10.733 1.00 85.56 88 ALA A C 1
ATOM 657 O O . ALA A 1 88 ? -8.119 13.216 11.051 1.00 85.56 88 ALA A O 1
ATOM 658 N N . ASP A 1 89 ? -5.959 12.572 10.985 1.00 87.62 89 ASP A N 1
ATOM 659 C CA . ASP A 1 89 ? -5.401 13.647 11.806 1.00 87.62 89 ASP A CA 1
ATOM 660 C C . ASP A 1 89 ? -4.485 14.554 10.984 1.00 87.62 89 ASP A C 1
ATOM 662 O O . ASP A 1 89 ? -3.771 14.096 10.093 1.00 87.62 89 ASP A O 1
ATOM 666 N N . THR A 1 90 ? -4.458 15.850 11.294 1.00 88.31 90 THR A N 1
ATOM 667 C CA . THR A 1 90 ? -3.552 16.811 10.639 1.00 88.31 90 THR A CA 1
ATOM 668 C C . THR A 1 90 ? -2.094 16.600 11.043 1.00 88.31 90 THR A C 1
ATOM 670 O O . THR A 1 90 ? -1.200 16.770 10.218 1.00 88.31 90 THR A O 1
ATOM 673 N N . LEU A 1 91 ? -1.857 16.186 12.291 1.00 90.81 91 LEU A N 1
ATOM 674 C CA . LEU A 1 91 ? -0.556 15.777 12.807 1.00 90.81 91 LEU A CA 1
ATOM 675 C C . LEU A 1 91 ? -0.578 14.274 13.075 1.00 90.81 91 LE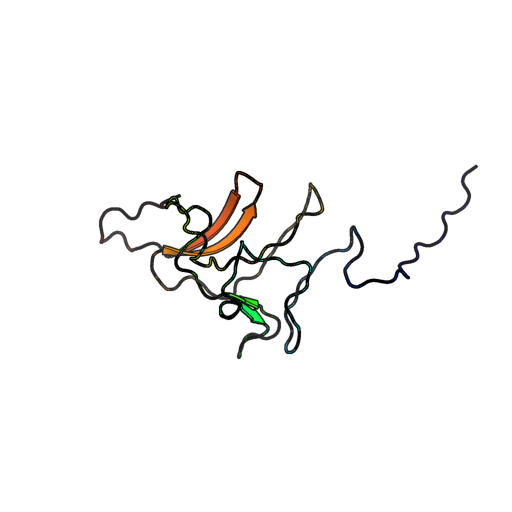U A C 1
ATOM 677 O O . LEU A 1 91 ? -1.316 13.807 13.938 1.00 90.81 91 LEU A O 1
ATOM 681 N N . PHE A 1 92 ? 0.256 13.523 12.363 1.00 89.00 92 PHE A N 1
ATOM 682 C CA . PHE A 1 92 ? 0.317 12.071 12.486 1.00 89.00 92 PHE A CA 1
ATOM 683 C C . PHE A 1 92 ? 1.758 11.566 12.423 1.00 89.00 92 PHE A C 1
ATOM 685 O O . PHE A 1 92 ? 2.666 12.248 11.946 1.00 89.00 92 P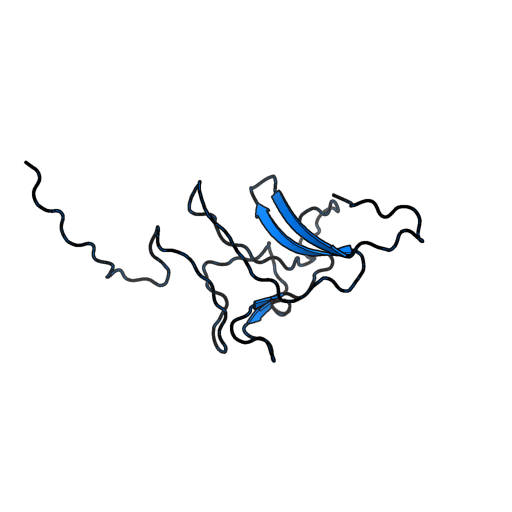HE A O 1
ATOM 692 N N . LYS A 1 93 ? 1.961 10.342 12.914 1.00 91.38 93 LYS A N 1
ATOM 693 C CA . LYS A 1 93 ? 3.193 9.576 12.726 1.00 91.38 93 LYS A CA 1
ATOM 694 C C . LYS A 1 93 ? 2.862 8.358 11.884 1.00 91.38 93 LYS A C 1
ATOM 696 O O . LYS A 1 93 ? 1.904 7.652 12.181 1.00 91.38 93 LYS A O 1
ATOM 701 N N . TYR A 1 94 ? 3.656 8.127 10.850 1.00 91.38 94 TYR A N 1
ATOM 702 C CA . TYR A 1 94 ? 3.495 6.993 9.956 1.00 91.38 94 TYR A CA 1
ATOM 703 C C . TYR A 1 94 ? 4.815 6.238 9.836 1.00 91.38 94 TYR A C 1
ATOM 705 O O . TYR A 1 94 ? 5.879 6.847 9.733 1.00 91.38 94 TYR A O 1
ATOM 713 N N . SER A 1 95 ? 4.730 4.912 9.848 1.00 92.94 95 SER A N 1
ATOM 714 C CA . SER A 1 95 ? 5.858 4.011 9.637 1.00 92.94 95 SER A CA 1
ATOM 715 C C . SER A 1 95 ? 5.388 2.761 8.911 1.00 92.94 95 SER A C 1
ATOM 717 O O . SER A 1 95 ? 4.296 2.255 9.179 1.00 92.94 95 SER A O 1
ATOM 719 N N . VAL A 1 96 ? 6.243 2.238 8.042 1.00 93.69 96 VAL A N 1
ATOM 720 C CA . VAL A 1 96 ? 6.058 0.958 7.364 1.00 93.69 96 VAL A CA 1
ATOM 721 C C . VAL A 1 96 ? 7.414 0.277 7.229 1.00 93.69 96 VAL A C 1
ATOM 723 O O . VAL A 1 96 ? 8.428 0.944 7.022 1.00 93.69 96 VAL A O 1
ATOM 726 N N . ASP A 1 97 ? 7.415 -1.048 7.333 1.00 94.31 97 ASP A N 1
ATOM 727 C CA . ASP A 1 97 ? 8.609 -1.865 7.168 1.00 94.31 97 ASP A CA 1
ATOM 728 C C . ASP A 1 97 ? 8.618 -2.510 5.778 1.00 94.31 97 ASP A C 1
ATOM 730 O O . ASP A 1 97 ? 7.709 -3.264 5.416 1.00 94.31 97 ASP A O 1
ATOM 734 N N . PHE A 1 98 ? 9.671 -2.249 5.000 1.00 92.81 98 PHE A N 1
ATOM 735 C CA . PHE A 1 98 ? 9.902 -2.901 3.712 1.00 92.81 98 PHE A CA 1
ATOM 736 C C . PHE A 1 98 ? 10.913 -4.037 3.863 1.00 92.81 98 PHE A C 1
ATOM 738 O O . PHE A 1 98 ? 12.005 -3.855 4.391 1.00 92.81 98 PHE A O 1
ATOM 745 N N . SER A 1 99 ? 10.564 -5.220 3.356 1.00 91.88 99 SER A N 1
ATOM 746 C CA . SER A 1 99 ? 11.435 -6.407 3.402 1.00 91.88 99 SER A CA 1
ATOM 747 C C . SER A 1 99 ? 12.184 -6.676 2.093 1.00 91.88 99 SER A C 1
ATOM 749 O O . SER A 1 99 ? 12.964 -7.626 2.013 1.00 91.88 99 SER A O 1
ATOM 751 N N . ARG A 1 100 ? 11.942 -5.879 1.045 1.00 85.69 100 ARG A N 1
ATOM 752 C CA . ARG A 1 100 ? 12.509 -6.101 -0.287 1.00 85.69 100 ARG A CA 1
ATOM 753 C C . ARG A 1 100 ? 12.897 -4.783 -0.943 1.00 85.69 100 ARG A C 1
ATOM 755 O O . ARG A 1 100 ? 12.107 -3.845 -0.950 1.00 85.69 100 ARG A O 1
ATOM 762 N N . ASN A 1 101 ? 14.095 -4.775 -1.517 1.00 88.69 101 ASN A N 1
ATOM 763 C CA . ASN A 1 101 ? 14.600 -3.681 -2.339 1.00 88.69 101 ASN A CA 1
ATOM 764 C C . ASN A 1 101 ? 14.206 -3.891 -3.809 1.00 88.69 101 ASN A C 1
ATOM 766 O O . ASN A 1 101 ? 14.050 -5.056 -4.216 1.00 88.69 101 ASN A O 1
ATOM 770 N N . PRO A 1 102 ? 14.110 -2.809 -4.600 1.00 91.81 102 PRO A N 1
ATOM 771 C CA . PRO A 1 102 ? 13.930 -2.905 -6.041 1.00 91.81 102 PRO A CA 1
ATOM 772 C C . PRO A 1 102 ? 15.047 -3.731 -6.688 1.00 91.81 102 PRO A C 1
ATOM 774 O O . PRO A 1 102 ? 16.196 -3.720 -6.235 1.00 91.81 102 PRO A O 1
ATOM 777 N N . LYS A 1 103 ? 14.701 -4.494 -7.724 1.00 91.12 103 LYS A N 1
ATOM 778 C CA . LYS A 1 103 ? 15.590 -5.441 -8.409 1.00 91.12 103 LYS A CA 1
ATOM 779 C C . LYS A 1 103 ? 15.818 -5.101 -9.872 1.00 91.12 103 LYS A C 1
ATOM 781 O O . LYS A 1 103 ? 16.830 -5.531 -10.422 1.00 91.12 103 LYS A O 1
ATOM 786 N N . THR A 1 104 ? 14.901 -4.375 -10.500 1.00 90.88 104 THR A N 1
ATOM 787 C CA . THR A 1 104 ? 15.049 -3.909 -11.883 1.00 90.88 104 THR A CA 1
ATOM 788 C C . THR A 1 104 ? 15.268 -2.403 -11.929 1.00 90.88 104 THR A C 1
ATOM 790 O O . THR A 1 104 ? 14.822 -1.681 -11.041 1.00 90.88 104 THR A O 1
ATOM 793 N N . ALA A 1 105 ? 15.985 -1.923 -12.947 1.00 89.62 105 ALA A N 1
ATOM 794 C CA . ALA A 1 105 ? 16.192 -0.489 -13.123 1.00 89.62 105 ALA A CA 1
ATOM 795 C C . ALA A 1 105 ? 14.839 0.240 -13.199 1.00 89.62 105 ALA A C 1
ATOM 797 O O . ALA A 1 105 ? 13.913 -0.246 -13.847 1.00 89.62 105 ALA A O 1
ATOM 798 N N . ASN A 1 106 ? 14.755 1.387 -12.529 1.00 87.94 106 ASN A N 1
ATOM 799 C CA . ASN A 1 106 ? 13.568 2.224 -12.353 1.00 87.94 106 ASN A CA 1
ATOM 800 C C . ASN A 1 106 ? 12.407 1.559 -11.592 1.00 87.94 106 ASN A C 1
ATOM 802 O O . ASN A 1 106 ? 11.313 2.108 -11.568 1.00 87.94 106 ASN A O 1
ATOM 806 N N . GLU A 1 107 ? 12.606 0.395 -10.966 1.00 91.19 107 GLU A N 1
ATOM 807 C CA . GLU A 1 107 ? 11.616 -0.135 -10.025 1.00 91.19 107 GLU A CA 1
ATOM 808 C C . GLU A 1 107 ? 11.639 0.703 -8.743 1.00 91.19 107 GLU A C 1
ATOM 810 O O . GLU A 1 107 ? 12.709 1.008 -8.201 1.00 91.19 107 GLU A O 1
ATOM 815 N N . GLU A 1 108 ? 10.446 1.050 -8.266 1.00 91.69 108 GLU A N 1
ATOM 816 C CA . GLU A 1 108 ? 10.230 1.917 -7.113 1.00 91.69 108 GLU A CA 1
ATOM 817 C C . GLU A 1 108 ? 9.328 1.218 -6.099 1.00 91.69 108 GLU A C 1
ATOM 819 O O . GLU A 1 108 ? 8.330 0.581 -6.450 1.00 91.69 108 GLU A O 1
ATOM 824 N N . ASN A 1 109 ? 9.658 1.349 -4.818 1.00 92.88 109 ASN A N 1
ATOM 825 C CA . ASN A 1 109 ? 8.757 0.978 -3.738 1.00 92.88 109 ASN A CA 1
ATOM 826 C C . ASN A 1 109 ? 8.905 1.923 -2.548 1.00 92.88 109 ASN A C 1
ATOM 828 O O . ASN A 1 109 ? 10.009 2.284 -2.143 1.00 92.88 109 ASN A O 1
ATOM 832 N N . GLY A 1 110 ? 7.780 2.298 -1.951 1.00 93.81 110 GLY A N 1
ATOM 833 C CA . GLY A 1 110 ? 7.785 3.230 -0.836 1.00 93.81 110 GLY A CA 1
ATOM 834 C C . GLY A 1 110 ? 6.398 3.740 -0.488 1.00 93.81 110 GLY A C 1
ATOM 835 O O . GLY A 1 110 ? 5.413 3.003 -0.566 1.00 93.81 110 GLY A O 1
ATOM 836 N N . VAL A 1 111 ? 6.351 4.986 -0.032 1.00 94.56 111 VAL A N 1
ATOM 837 C CA . VAL A 1 111 ? 5.181 5.604 0.589 1.00 94.56 111 VAL A CA 1
ATOM 838 C C . VAL A 1 111 ? 4.869 6.913 -0.110 1.00 94.56 111 VAL A C 1
ATOM 840 O O . VAL A 1 111 ? 5.750 7.754 -0.265 1.00 94.56 111 VAL A O 1
ATOM 843 N N . SER A 1 112 ? 3.596 7.108 -0.433 1.00 93.19 112 SER A N 1
ATOM 844 C CA . SER A 1 112 ? 3.075 8.357 -0.980 1.00 93.19 112 SER A CA 1
ATOM 845 C C . SER A 1 112 ? 2.093 8.997 -0.005 1.00 93.19 112 SER A C 1
ATOM 847 O O . SER A 1 112 ? 1.222 8.321 0.551 1.00 93.19 112 SER A O 1
ATOM 849 N N . LEU A 1 113 ? 2.189 10.314 0.163 1.00 92.94 113 LEU A N 1
ATOM 850 C CA . LEU A 1 113 ? 1.163 11.148 0.780 1.00 92.94 113 LEU A CA 1
ATOM 851 C C . LEU A 1 113 ? 0.441 11.918 -0.321 1.00 92.94 113 LEU A C 1
ATOM 853 O O . LEU A 1 113 ? 1.072 12.690 -1.032 1.00 92.94 113 LEU A O 1
ATOM 857 N N . LEU A 1 114 ? -0.871 11.721 -0.451 1.00 89.75 114 LEU A N 1
ATOM 858 C CA . LEU A 1 114 ? -1.654 12.270 -1.554 1.00 89.75 114 LEU A CA 1
ATOM 859 C C . LEU A 1 114 ? -2.688 13.289 -1.071 1.00 89.75 114 LEU A C 1
ATOM 861 O O . LEU A 1 114 ? -3.357 13.109 -0.054 1.00 89.75 114 LEU A O 1
ATOM 865 N N . THR A 1 115 ? -2.870 14.319 -1.885 1.00 84.94 115 THR A N 1
ATOM 866 C CA . THR A 1 115 ? -4.038 15.201 -1.910 1.00 84.94 115 THR A CA 1
ATOM 867 C C . THR A 1 115 ? -4.779 14.998 -3.235 1.00 84.94 115 THR A C 1
ATOM 869 O O . THR A 1 115 ? -4.412 14.142 -4.037 1.00 84.94 115 THR A O 1
ATOM 872 N N . GLN A 1 116 ? -5.820 15.790 -3.502 1.00 73.94 116 GLN A N 1
ATOM 873 C CA . GLN A 1 116 ? -6.529 15.710 -4.781 1.00 73.94 116 GLN A CA 1
ATOM 874 C C . GLN A 1 116 ? -5.643 16.063 -5.992 1.00 73.94 116 GLN A C 1
ATOM 876 O O . GLN A 1 116 ? -5.898 15.559 -7.080 1.00 73.94 116 GLN A O 1
ATOM 881 N N . LEU A 1 117 ? -4.644 16.937 -5.822 1.00 80.88 117 LEU A N 1
ATOM 882 C CA . LEU A 1 117 ? -3.878 17.517 -6.938 1.00 80.88 117 LEU A CA 1
ATOM 883 C C . LEU A 1 117 ? -2.370 17.275 -6.854 1.00 80.88 117 LEU A C 1
ATOM 885 O O . LEU A 1 117 ? -1.652 17.577 -7.799 1.00 80.88 117 LEU A O 1
ATOM 889 N N . GLN A 1 118 ? -1.879 16.814 -5.709 1.00 88.00 118 GLN A N 1
ATOM 890 C CA . GLN A 1 118 ? -0.452 16.728 -5.418 1.00 88.00 118 GLN A CA 1
ATOM 891 C C . GLN A 1 118 ? -0.168 15.479 -4.606 1.00 88.00 118 GLN A C 1
ATOM 893 O O . GLN A 1 118 ? -1.007 15.056 -3.806 1.00 88.00 118 GLN A O 1
ATOM 898 N N . HIS A 1 119 ? 1.040 14.956 -4.747 1.00 90.94 119 HIS A N 1
ATOM 899 C CA . HIS A 1 119 ? 1.561 13.915 -3.883 1.00 90.94 119 HIS A CA 1
ATOM 900 C C . HIS A 1 119 ? 3.008 14.216 -3.482 1.00 90.94 119 HIS A C 1
ATOM 902 O O . HIS A 1 119 ? 3.705 14.992 -4.134 1.00 90.94 119 HIS A O 1
ATOM 908 N N . ILE A 1 120 ? 3.420 13.643 -2.355 1.00 92.12 120 ILE A N 1
ATOM 909 C CA . ILE A 1 120 ? 4.796 13.636 -1.861 1.00 92.12 120 ILE A CA 1
ATOM 910 C C . ILE A 1 120 ? 5.189 12.176 -1.700 1.00 92.12 120 ILE A C 1
ATOM 912 O O . ILE A 1 120 ? 4.494 11.436 -1.001 1.00 92.12 120 ILE A O 1
ATOM 916 N N . ASP A 1 121 ? 6.317 11.790 -2.284 1.00 91.56 121 ASP A N 1
ATOM 917 C CA . ASP A 1 121 ? 6.778 10.407 -2.292 1.00 91.56 121 ASP A CA 1
ATOM 918 C C . ASP A 1 121 ? 8.088 10.241 -1.528 1.00 91.56 121 ASP A C 1
ATOM 920 O O . ASP A 1 121 ? 9.037 11.009 -1.686 1.00 91.56 121 ASP A O 1
ATOM 924 N N . LEU A 1 122 ? 8.143 9.193 -0.713 1.00 93.19 122 LEU A N 1
ATOM 925 C CA . LEU A 1 122 ? 9.356 8.689 -0.091 1.00 93.19 122 LEU A CA 1
ATOM 926 C C . LEU A 1 122 ? 9.571 7.252 -0.567 1.00 93.19 122 LEU A C 1
ATOM 928 O O . LEU A 1 122 ? 8.917 6.327 -0.080 1.00 93.19 122 LEU A O 1
ATOM 932 N N . MET A 1 123 ? 10.480 7.081 -1.526 1.00 90.31 123 MET A N 1
ATOM 933 C CA . MET A 1 123 ? 10.658 5.835 -2.275 1.00 90.31 123 MET A CA 1
ATOM 934 C C . MET A 1 123 ? 12.104 5.341 -2.233 1.00 90.31 123 MET A C 1
ATOM 936 O O . MET A 1 123 ? 13.050 6.128 -2.206 1.00 90.31 123 MET A O 1
ATOM 940 N N . ILE A 1 124 ? 12.268 4.020 -2.270 1.00 92.38 124 ILE A N 1
ATOM 941 C CA . ILE A 1 124 ? 13.520 3.356 -2.629 1.00 92.38 124 ILE A CA 1
ATOM 942 C C . ILE A 1 124 ? 13.436 3.053 -4.126 1.00 92.38 124 ILE A C 1
ATOM 944 O O . ILE A 1 124 ? 12.469 2.441 -4.576 1.00 92.38 124 ILE A O 1
ATOM 948 N N . VAL A 1 125 ? 14.447 3.473 -4.888 1.00 91.31 125 VAL A N 1
ATOM 949 C CA . VAL A 1 125 ? 14.499 3.309 -6.348 1.00 91.31 125 VAL A CA 1
ATOM 950 C C . VAL A 1 125 ? 15.838 2.704 -6.751 1.00 91.31 125 VAL A C 1
ATOM 952 O O . VAL A 1 125 ? 16.885 3.124 -6.250 1.00 91.31 125 VAL A O 1
ATOM 955 N N . LEU A 1 126 ? 15.827 1.731 -7.666 1.00 91.25 126 LEU A N 1
ATOM 956 C CA . LEU A 1 126 ? 17.058 1.231 -8.284 1.00 91.25 126 LEU A CA 1
ATOM 957 C C . LEU A 1 126 ? 17.340 1.993 -9.582 1.00 91.25 126 LEU A C 1
ATOM 959 O O . LEU A 1 126 ? 16.640 1.820 -10.573 1.00 91.25 126 LEU A O 1
ATOM 963 N N . LEU A 1 127 ? 18.395 2.807 -9.597 1.00 89.62 127 LEU A N 1
ATOM 964 C CA . LEU A 1 127 ? 18.781 3.581 -10.779 1.00 89.62 127 LEU A CA 1
ATOM 965 C C . LEU A 1 127 ? 19.674 2.770 -11.738 1.00 89.62 127 LEU A C 1
ATOM 967 O O . LEU A 1 127 ? 20.478 1.952 -11.279 1.00 89.62 127 LEU A O 1
ATOM 971 N N . PRO A 1 128 ? 19.598 3.015 -13.062 1.00 84.75 128 PRO A N 1
ATOM 972 C CA . PRO A 1 128 ? 20.522 2.421 -14.020 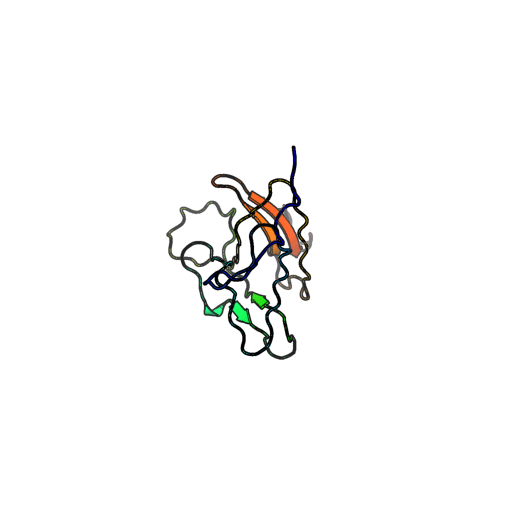1.00 84.75 128 PRO A CA 1
ATOM 973 C C . PRO A 1 128 ? 21.949 2.933 -13.787 1.00 84.75 128 PRO A C 1
ATOM 975 O O . PRO A 1 128 ? 22.156 4.127 -13.543 1.00 84.75 128 PRO A O 1
ATOM 978 N N . SER A 1 129 ? 22.945 2.051 -13.906 1.00 79.44 129 SER A N 1
ATOM 979 C CA . SER A 1 129 ? 24.357 2.421 -13.771 1.00 79.44 129 SER A CA 1
ATOM 980 C C . SER A 1 129 ? 24.790 3.401 -14.865 1.00 79.44 129 SER A C 1
ATOM 982 O O . SER A 1 129 ? 24.509 3.194 -16.043 1.00 79.44 129 SER A O 1
ATOM 984 N N . THR A 1 130 ? 25.551 4.428 -14.483 1.00 64.88 130 THR A N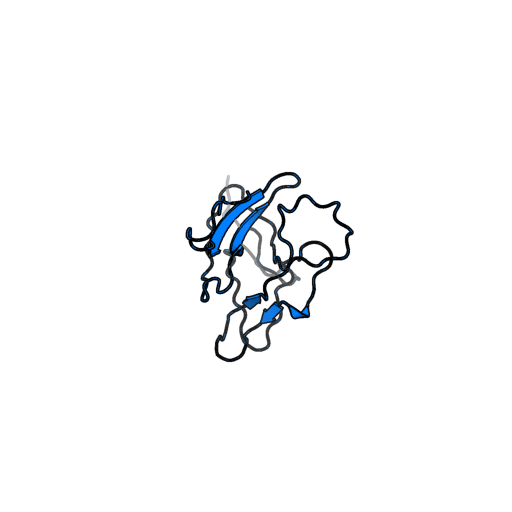 1
ATOM 985 C CA . THR A 1 130 ? 25.992 5.577 -15.303 1.00 64.88 130 THR A CA 1
ATOM 986 C C . THR A 1 130 ? 26.916 5.258 -16.490 1.00 64.88 130 THR A C 1
ATOM 988 O O . THR A 1 130 ? 27.410 6.178 -17.144 1.00 64.88 130 THR A O 1
ATOM 991 N N . SER A 1 131 ? 27.139 3.982 -16.809 1.00 58.84 131 SER A N 1
ATOM 992 C CA . SER A 1 131 ? 27.737 3.547 -18.078 1.00 58.84 131 SER A CA 1
ATOM 993 C C . SER A 1 131 ? 26.831 3.853 -19.277 1.00 58.84 131 SER A C 1
ATOM 995 O O . SER A 1 131 ? 27.340 4.072 -20.372 1.00 58.84 131 SER A O 1
ATOM 997 N N . ASP A 1 132 ? 25.518 3.959 -19.048 1.00 56.66 132 ASP A N 1
ATOM 998 C CA . ASP A 1 132 ? 24.547 4.469 -20.013 1.00 56.66 132 ASP A CA 1
ATOM 999 C C . ASP A 1 132 ? 24.224 5.936 -19.686 1.00 56.66 132 ASP A C 1
ATOM 1001 O O . ASP A 1 132 ? 23.725 6.293 -18.616 1.00 56.66 132 ASP A O 1
ATOM 1005 N N . ARG A 1 133 ? 24.604 6.840 -20.594 1.00 53.94 133 ARG A N 1
ATOM 1006 C CA . ARG A 1 133 ? 24.508 8.294 -20.400 1.00 53.94 133 ARG A CA 1
ATOM 1007 C C . ARG A 1 133 ? 23.044 8.736 -20.255 1.00 53.94 133 ARG A C 1
ATOM 1009 O O . ARG A 1 133 ? 22.292 8.666 -21.221 1.00 53.94 133 ARG A O 1
ATOM 1016 N N . ARG A 1 134 ? 22.755 9.368 -19.105 1.00 53.34 134 ARG A N 1
ATOM 1017 C CA . ARG A 1 134 ? 21.521 10.076 -18.675 1.00 53.34 134 ARG A CA 1
ATOM 1018 C C . ARG A 1 134 ? 20.504 9.252 -17.867 1.00 53.34 134 ARG A C 1
ATOM 1020 O O . ARG A 1 134 ? 19.319 9.265 -18.172 1.00 53.34 134 ARG A O 1
ATOM 1027 N N . SER A 1 135 ? 20.934 8.667 -16.750 1.00 51.88 135 SER A N 1
ATOM 1028 C CA . SER A 1 135 ? 20.020 8.332 -15.645 1.00 51.88 135 SER A CA 1
ATOM 1029 C C . SER A 1 135 ? 19.724 9.593 -14.824 1.00 51.88 135 SER A C 1
ATOM 1031 O O . SER A 1 135 ? 20.389 9.862 -13.825 1.00 51.88 135 SER A O 1
ATOM 1033 N N . ALA A 1 136 ? 18.784 10.419 -15.280 1.00 52.59 136 ALA A N 1
ATOM 1034 C CA . ALA A 1 136 ? 18.162 11.425 -14.423 1.00 52.59 136 ALA A CA 1
ATOM 1035 C C . ALA A 1 136 ? 16.946 10.785 -13.745 1.00 52.59 136 ALA A C 1
ATOM 1037 O O . ALA A 1 136 ? 16.225 10.028 -14.394 1.00 52.59 136 ALA A O 1
ATOM 1038 N N . LEU A 1 137 ? 16.721 11.088 -12.461 1.00 51.09 137 LEU A N 1
ATOM 1039 C CA . LEU A 1 137 ? 15.419 10.852 -11.841 1.00 51.09 137 LEU A CA 1
ATOM 1040 C C . LEU A 1 137 ? 14.376 11.595 -12.681 1.00 51.09 137 LEU A C 1
ATOM 1042 O O . LEU A 1 137 ? 14.404 12.822 -12.765 1.00 51.09 137 LEU A O 1
ATOM 1046 N N . SER A 1 138 ? 13.513 10.837 -13.345 1.00 53.03 138 SER A N 1
ATOM 1047 C CA . SER A 1 138 ? 12.292 11.350 -13.948 1.00 53.03 138 SER A CA 1
ATOM 1048 C C . SER A 1 138 ? 11.288 11.525 -12.813 1.00 53.03 138 SER A C 1
ATOM 1050 O O . SER A 1 138 ? 10.562 10.585 -12.503 1.00 53.03 138 SER A O 1
ATOM 1052 N N . LEU A 1 139 ? 11.343 12.682 -12.144 1.00 44.22 139 LEU A N 1
ATOM 1053 C CA . LEU A 1 139 ? 10.296 13.134 -11.223 1.00 44.22 139 LEU A CA 1
ATOM 1054 C C . LEU A 1 139 ? 9.075 13.597 -12.010 1.00 44.22 139 LEU A C 1
ATOM 1056 O O . LEU A 1 139 ? 9.273 14.302 -13.028 1.00 44.22 139 LEU A O 1
#

InterPro domains:
  IPR013320 Concanavalin A-like lectin/glucanase domain superfamily [SSF49899] (26-128)

Secondary structure (DSSP, 8-state):
--PPPPPPP---SSSSPPTTPPP-----TT----TTEEESSS--GGGEEES-TT-TT-EEEPPPS--SS--S---TTS----EEE----SS------------STT-EEEEEEE-SS-EEEEEEE-PPPTTSS------

Foldseek 3Di:
DDDDDDDDDPPDDDDDDDQPDDDDQWQAPPDDDDPQKDFDQDAPPVQWDRQDPPRGRDIGGDQFPDDPPDDPPPPVPGHGRDIDGDDRDPDDDDDDDDPDADDDAQTKDFDWDDDPPDIDTDIHGHHDDPVPPDRDPPD

Sequence (139 aa):
MAGPLSSVSKNVKGNGAFAGDSDSAKFPTGSTIPSSFGYWRFPDTSAYTVSPPGHPSALRLKPSFMNITDTLDITSDIPITLIIRRQADTLFKYSVDFSRNPKTANEENGVSLLTQLQHIDLMIVLLPSTSDRRSALSL

Organism: NCBI:txid1763456

Mean predicted aligned error: 8.84 Å

Radius of gyration: 19.58 Å; Cα contacts (8 Å, |Δi|>4): 144; chains: 1; bounding box: 50×41×60 Å

pLDDT: mean 84.06, std 13.38, range [44.22, 98.0]

Solvent-accessible surface area (backbone atoms only — not comparable to full-atom values): 9817 Å² total; per-residue (Å²): 139,84,76,85,78,77,82,88,79,86,89,64,94,80,89,79,80,59,92,90,56,88,87,80,91,70,23,42,76,94,54,73,85,61,86,72,50,47,58,52,83,65,55,60,70,86,36,55,36,60,24,44,93,97,37,76,42,32,75,45,76,43,89,44,95,51,69,95,78,67,84,62,85,73,66,86,78,73,42,36,71,49,82,44,63,81,83,88,58,97,79,80,86,86,87,82,88,81,93,73,76,57,87,47,70,73,30,70,52,72,49,74,50,75,61,99,87,50,70,48,77,55,67,48,66,28,74,60,67,77,88,54,88,81,73,65,87,87,123